Protein AF-A0A286MMD9-F1 (afdb_monomer_lite)

Radius of gyration: 19.56 Å; chains: 1; bounding box: 37×40×52 Å

Foldseek 3Di:
DCPDPPDDQFKDWDWAPDCDPVDDDPPDDFFTWTWIWGRPDPDIHTDDTDGHPDGDPDDDDDDPVVDDDDPDDDPCDPVCVVVVVVD

InterPro domains:
  IPR011045 Nitrous oxide reductase, N-terminal [SSF50974] (1-71)
  IPR015943 WD40/YVTN repeat-like-containing domain superfamily [G3DSA:2.130.10.10] (1-80)
  IPR041114 Nitrous oxide reductase, propeller repeat 1 [PF18764] (1-57)
  IPR051403 NosZ/Cytochrome c oxidase subunit 2 [PTHR42838] (3-87)

Organism: NCBI:txid206937

Sequence (87 aa):
MGESLEADGKWLMSLNKFSKDRFLNVGPLKPENDQLIDISGDEMVLVHDGPSFAEPHDIEIIHRSKVNPVSTWDRNDPMWEDARRQA

Structure (mmCIF, N/CA/C/O backbone):
data_AF-A0A286MMD9-F1
#
_entry.id   AF-A0A286MMD9-F1
#
loop_
_atom_site.group_PDB
_atom_site.id
_atom_site.type_symbol
_atom_site.label_atom_id
_atom_site.label_alt_id
_atom_site.label_comp_id
_atom_site.label_asym_id
_atom_site.label_entity_id
_atom_site.label_seq_id
_atom_site.pdbx_PDB_ins_code
_atom_site.Cartn_x
_atom_site.Cartn_y
_atom_site.Cartn_z
_atom_site.occupancy
_atom_site.B_iso_or_equiv
_atom_site.auth_seq_id
_atom_site.auth_comp_id
_atom_site.auth_asym_id
_atom_site.auth_atom_id
_atom_site.pdbx_PDB_model_num
ATOM 1 N N . MET A 1 1 ? -5.934 10.070 2.215 1.00 81.31 1 MET A N 1
ATOM 2 C CA . MET A 1 1 ? -4.537 10.491 1.942 1.00 81.31 1 MET A CA 1
ATOM 3 C C . MET A 1 1 ? -3.944 11.076 3.212 1.00 81.31 1 MET A C 1
ATOM 5 O O . MET A 1 1 ? -4.138 12.258 3.467 1.00 81.31 1 MET A O 1
ATOM 9 N N . GLY A 1 2 ? -3.317 10.238 4.045 1.00 86.25 2 GLY A N 1
ATOM 10 C CA . GLY A 1 2 ? -2.963 10.583 5.433 1.00 86.25 2 GLY A CA 1
ATOM 11 C C . GLY A 1 2 ? -1.910 11.684 5.589 1.00 86.25 2 GLY A C 1
ATOM 12 O O . GLY A 1 2 ? -2.011 12.483 6.510 1.00 86.25 2 GLY A O 1
ATOM 13 N N . GLU A 1 3 ? -0.965 11.787 4.656 1.00 95.88 3 GLU A N 1
ATOM 14 C CA . GLU A 1 3 ? 0.117 12.789 4.670 1.00 95.88 3 GLU A CA 1
ATOM 15 C C . GLU A 1 3 ? -0.225 14.052 3.860 1.00 95.88 3 GLU A C 1
ATOM 17 O O . GLU A 1 3 ? 0.638 14.778 3.372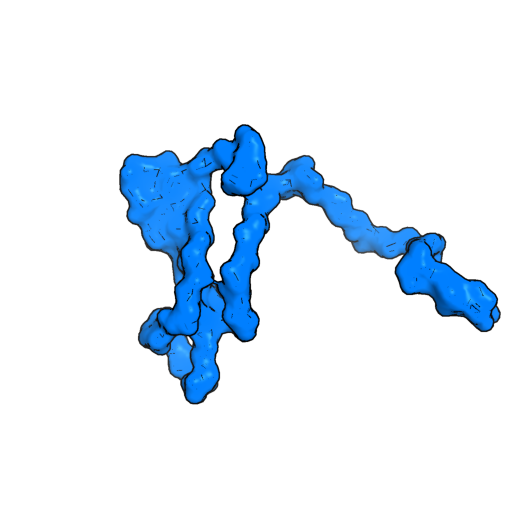 1.00 95.88 3 GLU A O 1
ATOM 22 N N . SER A 1 4 ? -1.520 14.335 3.714 1.00 96.62 4 SER A N 1
ATOM 23 C CA . SER A 1 4 ? -2.027 15.488 2.972 1.00 96.62 4 SER A CA 1
ATOM 24 C C . SER A 1 4 ? -3.141 16.195 3.743 1.00 96.62 4 SER A C 1
ATOM 26 O O . SER A 1 4 ? -3.683 15.665 4.711 1.00 96.62 4 SER A O 1
ATOM 28 N N . LEU A 1 5 ? -3.568 17.363 3.254 1.00 97.06 5 LEU A N 1
ATOM 29 C CA . LEU A 1 5 ? -4.767 18.050 3.760 1.00 97.06 5 LEU A CA 1
ATOM 30 C C . LEU A 1 5 ? -6.078 17.287 3.4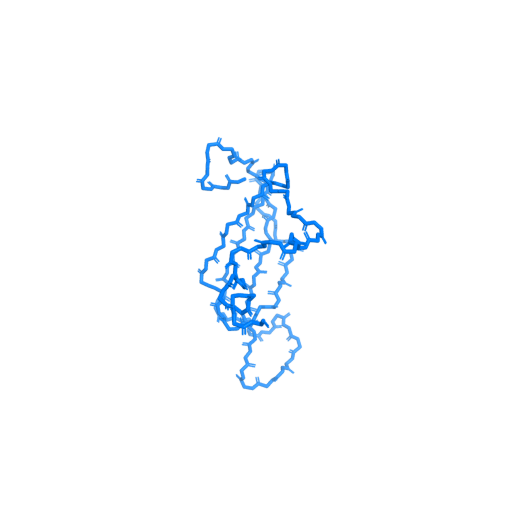70 1.00 97.06 5 LEU A C 1
ATOM 32 O O . LEU A 1 5 ? -7.138 17.688 3.939 1.00 97.06 5 LEU A O 1
ATOM 36 N N . GLU A 1 6 ? -6.017 16.201 2.698 1.00 97.00 6 GLU A N 1
ATOM 37 C CA . GLU A 1 6 ? -7.140 15.344 2.306 1.00 97.00 6 GLU A CA 1
ATOM 38 C C . GLU A 1 6 ? -7.131 14.002 3.078 1.00 97.00 6 GLU A C 1
ATOM 40 O O . GLU A 1 6 ? -7.476 12.937 2.545 1.00 97.00 6 GLU A O 1
ATOM 45 N N . ALA A 1 7 ? -6.683 14.023 4.336 1.00 97.19 7 ALA A N 1
ATOM 46 C CA . ALA A 1 7 ? -6.807 12.888 5.245 1.00 97.19 7 ALA A CA 1
ATOM 47 C C . ALA A 1 7 ? -8.293 12.617 5.549 1.00 97.19 7 ALA A C 1
ATOM 49 O O . ALA A 1 7 ? -9.014 13.508 5.991 1.00 97.19 7 ALA A O 1
ATOM 50 N N . ASP A 1 8 ? -8.757 11.390 5.292 1.00 97.69 8 ASP A N 1
ATOM 51 C CA . ASP A 1 8 ? -10.177 11.008 5.352 1.00 97.69 8 ASP A CA 1
ATOM 52 C C . ASP A 1 8 ? -10.536 10.131 6.561 1.00 97.69 8 ASP A C 1
ATOM 54 O O . ASP A 1 8 ? -11.710 9.839 6.767 1.00 97.69 8 ASP A O 1
ATOM 58 N N . GLY A 1 9 ? -9.544 9.707 7.353 1.00 97.75 9 GLY A N 1
ATOM 59 C CA . GLY A 1 9 ? -9.757 8.937 8.581 1.00 97.75 9 GLY A CA 1
ATOM 60 C C . GLY A 1 9 ? -10.400 7.568 8.361 1.00 97.75 9 GLY A C 1
ATOM 61 O O . GLY A 1 9 ? -11.098 7.090 9.243 1.00 97.75 9 GLY A O 1
ATOM 62 N N . LYS A 1 10 ? -10.224 6.942 7.188 1.00 98.31 10 LYS A N 1
ATOM 63 C CA . LYS A 1 10 ? -10.888 5.664 6.882 1.00 98.31 10 LYS A CA 1
ATOM 64 C C . LYS A 1 10 ? -10.037 4.432 7.182 1.00 98.31 10 LYS A C 1
ATOM 66 O O . LYS A 1 10 ? -10.538 3.451 7.720 1.00 98.31 10 LYS A O 1
ATOM 71 N N . TRP A 1 11 ? -8.762 4.474 6.809 1.00 98.62 11 TRP A N 1
ATOM 72 C CA . TRP A 1 11 ? -7.866 3.322 6.874 1.00 98.62 11 TRP A CA 1
ATOM 73 C C . TRP A 1 11 ? -6.527 3.699 7.491 1.00 98.62 11 TRP A C 1
ATOM 75 O O . TRP A 1 11 ? -5.972 4.754 7.183 1.00 98.62 11 TRP A O 1
ATOM 85 N N . LEU A 1 12 ? -5.991 2.786 8.296 1.00 98.44 12 LEU A N 1
ATOM 86 C CA . LEU A 1 12 ? -4.622 2.798 8.793 1.00 98.44 12 LEU A CA 1
ATOM 87 C C . LEU A 1 12 ? -3.916 1.515 8.338 1.00 98.44 12 LEU A C 1
ATOM 89 O O . LEU A 1 12 ? -4.493 0.430 8.407 1.00 98.44 12 LEU A O 1
ATOM 93 N N . MET A 1 13 ? -2.664 1.641 7.900 1.00 98.38 13 MET A N 1
ATOM 94 C CA . MET A 1 13 ? -1.780 0.510 7.617 1.00 98.38 13 MET A CA 1
ATOM 95 C C . MET A 1 13 ? -0.692 0.435 8.690 1.00 98.38 13 MET A C 1
ATOM 97 O O . MET A 1 13 ? -0.030 1.434 8.963 1.00 98.38 13 MET A O 1
ATOM 101 N N . SER A 1 14 ? -0.496 -0.739 9.293 1.00 98.56 14 SER A N 1
ATOM 102 C CA . SER A 1 14 ? 0.573 -0.989 10.268 1.00 98.56 14 SER A CA 1
ATOM 103 C C . SER A 1 14 ? 1.557 -2.029 9.733 1.00 98.56 14 SER A C 1
ATOM 105 O O . SER A 1 14 ? 1.191 -3.186 9.534 1.00 98.56 14 SER A O 1
ATOM 107 N N . LEU A 1 15 ? 2.804 -1.616 9.495 1.00 98.69 15 LEU A N 1
ATOM 108 C CA . LEU A 1 15 ? 3.852 -2.443 8.884 1.00 98.69 15 LEU A CA 1
ATOM 109 C C . LEU A 1 15 ? 4.676 -3.167 9.966 1.00 98.69 15 LEU A C 1
ATOM 111 O O . LEU A 1 15 ? 5.651 -2.627 10.499 1.00 98.69 15 LEU A O 1
ATOM 115 N N . ASN A 1 16 ? 4.282 -4.392 10.329 1.00 98.69 16 ASN A N 1
ATOM 116 C CA . ASN A 1 16 ? 4.911 -5.140 11.423 1.00 98.69 16 ASN A CA 1
ATOM 117 C C . ASN A 1 16 ? 6.069 -6.024 10.944 1.00 98.69 16 ASN A C 1
ATOM 119 O O . ASN A 1 16 ? 5.926 -6.830 10.027 1.00 98.69 16 ASN A O 1
ATOM 123 N N . LYS A 1 17 ? 7.200 -5.958 11.656 1.00 98.56 17 LYS A N 1
ATOM 124 C CA . LYS A 1 17 ? 8.474 -6.591 11.256 1.00 98.56 17 LYS A CA 1
ATOM 125 C C . LYS A 1 17 ? 8.591 -8.088 11.557 1.00 98.56 17 LYS A C 1
ATOM 127 O O . LYS A 1 17 ? 9.553 -8.727 11.157 1.00 98.56 17 LYS A O 1
ATOM 132 N N . PHE A 1 18 ? 7.627 -8.668 12.272 1.00 98.62 18 PHE A N 1
ATOM 133 C CA . PHE A 1 18 ? 7.627 -10.096 12.593 1.00 98.62 18 PHE A CA 1
ATOM 134 C C . PHE A 1 18 ? 6.220 -10.681 12.476 1.00 98.62 18 PHE A C 1
ATOM 136 O O . PHE A 1 18 ? 5.374 -10.436 13.333 1.00 98.62 18 PHE A O 1
ATOM 143 N N . SER A 1 19 ? 5.994 -11.518 11.461 1.00 98.62 19 SER A N 1
ATOM 144 C CA . SER A 1 19 ? 4.706 -12.192 11.234 1.00 98.62 19 SER A CA 1
ATOM 145 C C . SER A 1 19 ? 4.481 -13.453 12.068 1.00 98.62 19 SER A C 1
ATOM 147 O O . SER A 1 19 ? 3.346 -13.871 12.239 1.00 98.62 19 SER A O 1
ATOM 149 N N . LYS A 1 20 ? 5.539 -14.076 12.598 1.00 98.44 20 LYS A N 1
ATOM 150 C CA . LYS A 1 20 ? 5.481 -15.247 13.496 1.00 98.44 20 LYS A CA 1
ATOM 151 C C . LYS A 1 20 ? 4.505 -16.344 13.028 1.00 98.44 20 LYS A C 1
ATOM 153 O O . LYS A 1 20 ? 4.831 -17.097 12.114 1.00 98.44 20 LYS A O 1
ATOM 158 N N . ASP A 1 21 ? 3.372 -16.467 13.709 1.00 98.50 21 ASP A N 1
ATOM 159 C CA . ASP A 1 21 ? 2.345 -17.497 13.586 1.00 98.50 21 ASP A CA 1
ATOM 160 C C . ASP A 1 21 ? 1.112 -17.034 12.792 1.00 98.50 21 ASP A C 1
ATOM 162 O O . ASP A 1 21 ? 0.149 -17.785 12.666 1.00 98.50 21 ASP A O 1
ATOM 166 N N . ARG A 1 22 ? 1.131 -15.818 12.228 1.00 98.75 22 ARG A N 1
ATOM 167 C CA . ARG A 1 22 ? -0.004 -15.240 11.487 1.00 98.75 22 ARG A CA 1
ATOM 168 C C . ARG A 1 22 ? -0.261 -15.909 10.134 1.00 98.75 22 ARG A C 1
ATOM 170 O O . ARG A 1 22 ? -1.375 -15.843 9.622 1.00 98.75 22 ARG A O 1
ATOM 177 N N . PHE A 1 23 ? 0.744 -16.579 9.568 1.00 98.69 23 PHE A N 1
ATOM 178 C CA . PHE A 1 23 ? 0.681 -17.202 8.244 1.00 98.69 23 PHE A CA 1
ATOM 179 C C . PHE A 1 23 ? 1.183 -18.650 8.267 1.00 98.69 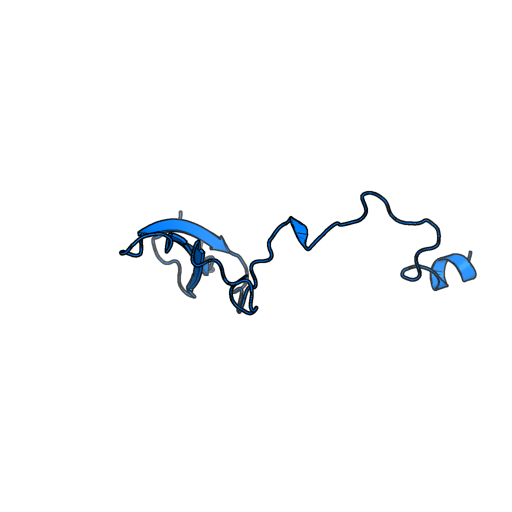23 PHE A C 1
ATOM 181 O O . PHE A 1 23 ? 1.854 -19.083 9.207 1.00 98.69 23 PHE A O 1
ATOM 188 N N . LEU A 1 24 ? 0.895 -19.405 7.198 1.00 98.62 24 LEU A N 1
ATOM 189 C CA . LEU A 1 24 ? 1.468 -20.740 7.007 1.00 98.62 24 LEU A CA 1
ATOM 190 C C . LEU A 1 24 ? 3.000 -20.670 7.021 1.00 98.62 24 LEU A C 1
ATOM 192 O O . LEU A 1 24 ? 3.609 -19.759 6.464 1.00 98.62 24 LEU A O 1
ATOM 196 N N . ASN A 1 25 ? 3.636 -21.652 7.657 1.00 98.62 25 ASN A N 1
ATOM 197 C CA . ASN A 1 25 ? 5.086 -21.670 7.786 1.00 98.62 25 ASN A CA 1
ATOM 198 C C . ASN A 1 25 ? 5.769 -21.892 6.423 1.00 98.62 2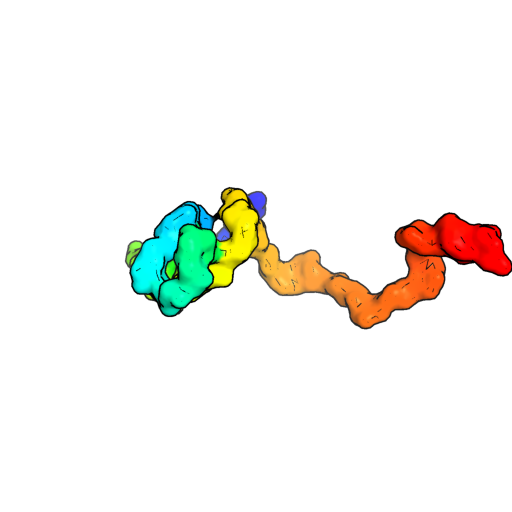5 ASN A C 1
ATOM 200 O O . ASN A 1 25 ? 5.600 -22.946 5.814 1.00 98.62 25 ASN A O 1
ATOM 204 N N . VAL A 1 26 ? 6.593 -20.931 5.998 1.00 98.50 26 VAL A N 1
ATOM 205 C CA . VAL A 1 26 ? 7.337 -20.954 4.721 1.00 98.50 26 VAL A CA 1
ATOM 206 C C . VAL A 1 26 ? 8.852 -21.143 4.884 1.00 98.50 26 VAL A C 1
ATOM 208 O O . VAL A 1 26 ? 9.602 -21.029 3.920 1.00 98.50 26 VAL A O 1
ATOM 211 N N . GLY A 1 27 ? 9.318 -21.463 6.095 1.00 98.31 27 GLY A N 1
ATOM 212 C CA . GLY A 1 27 ? 10.732 -21.713 6.379 1.00 98.31 27 GLY A CA 1
ATOM 213 C C . GLY A 1 27 ? 11.395 -20.646 7.263 1.00 98.31 27 GLY A C 1
ATOM 214 O O . GLY A 1 27 ? 10.700 -19.958 8.027 1.00 98.31 27 GLY A O 1
ATOM 215 N N . PRO A 1 28 ? 12.744 -20.562 7.231 1.00 98.44 28 PRO A N 1
ATOM 216 C CA . PRO A 1 28 ? 13.520 -19.688 8.114 1.00 98.44 28 PRO A CA 1
ATOM 217 C C . PRO A 1 28 ? 13.282 -18.192 7.887 1.00 98.44 28 PRO A C 1
ATOM 219 O O . PRO A 1 28 ? 13.197 -17.446 8.858 1.00 98.44 28 PRO A O 1
ATOM 222 N N . LEU A 1 29 ? 13.142 -17.764 6.629 1.00 98.38 29 LEU A N 1
ATOM 223 C CA . LEU A 1 29 ? 12.752 -16.399 6.286 1.00 98.38 29 LEU A CA 1
ATOM 224 C C . LEU A 1 29 ? 11.226 -16.323 6.235 1.00 98.38 29 LEU A C 1
ATOM 226 O O . LEU A 1 29 ? 10.589 -17.083 5.505 1.00 98.38 29 LEU A O 1
ATOM 230 N N . LYS A 1 30 ? 10.649 -15.433 7.039 1.00 98.69 30 LYS A N 1
ATOM 231 C CA . LYS A 1 30 ? 9.204 -15.199 7.113 1.00 98.69 30 LYS A CA 1
ATOM 232 C C . LYS A 1 30 ? 8.865 -13.872 6.437 1.00 98.69 30 LYS A C 1
ATOM 234 O O . LYS A 1 30 ? 9.737 -13.009 6.411 1.00 98.69 30 LYS A O 1
ATOM 239 N N . PRO A 1 31 ? 7.640 -13.706 5.912 1.00 98.69 31 PRO A N 1
ATOM 240 C CA . PRO A 1 31 ? 7.180 -12.398 5.463 1.00 98.69 31 PRO A CA 1
ATOM 241 C C . PRO A 1 31 ? 7.021 -11.444 6.653 1.00 98.69 31 PRO A C 1
ATOM 243 O O . PRO A 1 31 ? 6.896 -11.882 7.804 1.00 98.69 31 PRO A O 1
ATOM 246 N N . GLU A 1 32 ? 6.948 -10.154 6.377 1.00 98.75 32 GLU A N 1
ATOM 247 C CA . GLU A 1 32 ? 6.413 -9.150 7.294 1.00 98.75 32 GLU A CA 1
ATOM 248 C C . GLU A 1 32 ? 4.874 -9.257 7.373 1.00 98.75 32 GLU A C 1
ATOM 250 O O . GLU A 1 32 ? 4.267 -10.131 6.745 1.00 98.75 32 GLU A O 1
ATOM 255 N N . ASN A 1 33 ? 4.230 -8.448 8.220 1.00 98.81 33 ASN A N 1
ATOM 256 C CA . ASN A 1 33 ? 2.769 -8.425 8.352 1.00 98.81 33 ASN A CA 1
ATOM 257 C C . ASN A 1 33 ? 2.229 -6.994 8.253 1.00 98.81 33 ASN A C 1
ATOM 259 O O . ASN A 1 33 ? 2.253 -6.242 9.234 1.00 98.81 33 ASN A O 1
ATOM 263 N N . ASP A 1 34 ? 1.713 -6.658 7.076 1.00 98.81 34 ASP A N 1
ATOM 264 C CA . ASP A 1 34 ? 1.067 -5.386 6.783 1.00 98.81 34 ASP A CA 1
ATOM 265 C C . ASP A 1 34 ? -0.407 -5.501 7.185 1.00 98.81 34 ASP A C 1
ATOM 267 O O . ASP A 1 34 ? -1.205 -6.187 6.539 1.00 98.81 34 ASP A O 1
ATOM 271 N N . GLN A 1 35 ? -0.768 -4.873 8.301 1.00 98.88 35 GLN A N 1
ATOM 272 C CA . GLN A 1 35 ? -2.100 -4.988 8.882 1.00 98.88 35 GLN A CA 1
ATOM 273 C C . GLN A 1 35 ? -2.979 -3.800 8.492 1.00 98.88 35 GLN A C 1
ATOM 275 O O . GLN A 1 35 ? -2.655 -2.655 8.820 1.00 98.88 35 GLN A O 1
ATOM 280 N N . LEU A 1 36 ? -4.117 -4.077 7.845 1.00 98.88 36 LEU A N 1
ATOM 281 C CA . LEU A 1 36 ? -5.134 -3.067 7.544 1.00 98.88 36 LEU A CA 1
ATOM 282 C C . LEU A 1 36 ? -6.097 -2.937 8.724 1.00 98.88 36 LEU A C 1
ATOM 284 O O . LEU A 1 36 ? -6.716 -3.916 9.155 1.00 98.88 36 LEU A O 1
ATOM 288 N N . ILE A 1 37 ? -6.245 -1.710 9.206 1.00 98.88 37 ILE A N 1
ATOM 289 C CA . ILE A 1 37 ? -7.075 -1.359 10.353 1.00 98.88 37 ILE A CA 1
ATOM 290 C C . ILE A 1 3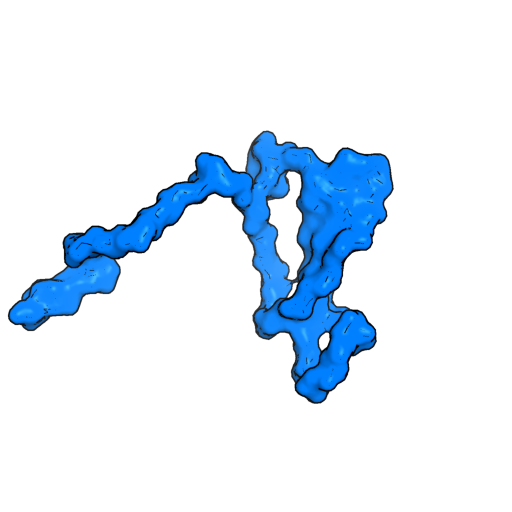7 ? -8.134 -0.354 9.884 1.00 98.88 37 ILE A C 1
ATOM 292 O O . ILE A 1 37 ? -7.796 0.694 9.326 1.00 98.88 37 ILE A O 1
ATOM 296 N N . ASP A 1 38 ? -9.410 -0.684 10.092 1.00 98.75 38 ASP A N 1
ATOM 297 C CA . ASP A 1 38 ? -10.523 0.256 9.932 1.00 98.75 38 ASP A CA 1
ATOM 298 C C . ASP A 1 38 ? -10.494 1.243 11.100 1.00 98.75 38 ASP A C 1
ATOM 300 O O . ASP A 1 38 ? -10.490 0.836 12.265 1.00 98.75 38 ASP A O 1
ATOM 304 N N . ILE A 1 39 ? -10.433 2.532 10.772 1.00 98.69 39 ILE A N 1
ATOM 305 C CA . ILE A 1 39 ? -10.421 3.637 11.737 1.00 98.69 39 ILE A CA 1
ATOM 306 C C . ILE A 1 39 ? -11.576 4.621 11.490 1.00 98.69 39 ILE A C 1
ATOM 308 O O . ILE A 1 39 ? -11.538 5.747 11.971 1.00 98.69 39 ILE A O 1
ATOM 312 N N . SER A 1 40 ? -12.593 4.206 10.724 1.00 98.50 40 SER A N 1
ATOM 313 C CA . SER A 1 40 ? -13.726 5.060 10.344 1.00 98.50 40 SER A CA 1
ATOM 314 C C . SER A 1 40 ? -14.774 5.257 11.446 1.00 98.50 40 SER A C 1
ATOM 316 O O . SER A 1 40 ? -15.618 6.148 11.329 1.00 98.50 40 SER A O 1
ATOM 318 N N . GLY A 1 41 ? -14.739 4.429 12.492 1.00 98.06 41 GLY A N 1
ATOM 319 C CA . GLY A 1 41 ? -15.587 4.538 13.680 1.00 98.06 41 GLY A CA 1
ATOM 320 C C . GLY A 1 41 ? -14.815 4.981 14.924 1.00 98.06 41 GLY A C 1
ATOM 321 O O . GLY A 1 41 ? -13.653 5.369 14.852 1.00 98.06 41 GLY A O 1
ATOM 322 N N . ASP A 1 42 ? -15.468 4.877 16.083 1.00 98.31 42 ASP A N 1
ATOM 323 C CA . ASP A 1 42 ? -14.884 5.278 17.374 1.00 98.31 42 ASP A CA 1
ATOM 324 C C . ASP A 1 42 ? -13.790 4.313 17.871 1.00 98.31 42 ASP A C 1
ATOM 326 O O . ASP A 1 42 ? -12.921 4.700 18.653 1.00 98.31 42 ASP A O 1
ATOM 330 N N . GLU A 1 43 ? -13.821 3.055 17.419 1.00 98.56 43 GLU A N 1
ATOM 331 C CA . GLU A 1 43 ? -12.859 2.013 17.780 1.00 98.56 43 GLU A CA 1
ATOM 332 C C . GLU A 1 43 ? -12.115 1.497 16.546 1.00 98.56 43 GLU A C 1
ATOM 334 O O . GLU A 1 43 ? -12.698 1.295 15.481 1.00 98.56 43 GLU A O 1
ATOM 339 N N . MET A 1 44 ? -10.816 1.237 16.710 1.00 98.81 44 MET A N 1
ATOM 340 C CA . MET A 1 44 ? -9.990 0.635 15.666 1.00 98.81 44 MET A CA 1
ATOM 341 C C . MET A 1 44 ? -10.288 -0.859 15.532 1.00 98.81 44 MET A C 1
ATOM 343 O O . MET A 1 44 ? -10.236 -1.594 16.521 1.00 98.81 44 MET A O 1
ATOM 347 N N . VAL A 1 45 ? -10.511 -1.331 14.305 1.00 98.75 45 VAL A N 1
ATOM 348 C CA . VAL A 1 45 ? -10.799 -2.745 14.026 1.00 98.75 45 VAL A CA 1
ATOM 349 C C . VAL A 1 45 ? -9.779 -3.308 13.044 1.00 98.75 45 VAL A C 1
ATOM 351 O O . VAL A 1 45 ? -9.667 -2.845 11.912 1.00 98.75 45 VAL A O 1
ATOM 354 N N . LEU A 1 46 ? -9.040 -4.343 13.453 1.00 98.69 46 LEU A N 1
ATOM 355 C CA . LEU A 1 46 ? -8.184 -5.103 12.541 1.00 98.69 46 LEU A CA 1
ATOM 356 C C . LEU A 1 46 ? -9.058 -5.879 11.547 1.00 98.69 46 LEU A C 1
ATOM 358 O O . LEU A 1 46 ? -9.853 -6.723 11.961 1.00 98.69 46 LEU A O 1
ATOM 362 N N . VAL A 1 47 ? -8.883 -5.627 10.249 1.00 98.75 47 VAL A N 1
ATOM 363 C CA . VAL A 1 47 ? -9.691 -6.267 9.195 1.00 98.75 47 VAL A CA 1
ATOM 364 C C . VAL A 1 47 ? -8.887 -7.180 8.271 1.00 98.75 47 VAL A C 1
ATOM 366 O O . VAL A 1 47 ? -9.477 -8.026 7.598 1.00 98.75 47 VAL A O 1
ATOM 369 N N . HIS A 1 48 ? -7.558 -7.040 8.221 1.00 98.81 48 HIS A N 1
ATOM 370 C CA . HIS A 1 48 ? -6.716 -7.852 7.342 1.00 98.81 48 HIS A CA 1
ATOM 371 C C . HIS A 1 48 ? -5.270 -7.971 7.839 1.00 98.81 48 HIS A C 1
ATOM 373 O O . HIS A 1 48 ? -4.693 -6.978 8.274 1.00 98.81 48 HIS A O 1
ATOM 379 N N . ASP A 1 49 ? -4.691 -9.164 7.673 1.00 98.88 49 ASP A N 1
ATOM 380 C CA . ASP A 1 49 ? -3.253 -9.436 7.771 1.00 98.88 49 ASP A CA 1
ATOM 381 C C . ASP A 1 49 ? -2.711 -9.746 6.366 1.00 98.88 49 ASP A C 1
ATOM 383 O O . ASP A 1 49 ? -3.128 -10.735 5.751 1.00 98.88 49 ASP A O 1
ATOM 387 N N . GLY A 1 50 ? -1.791 -8.920 5.864 1.00 98.75 50 GLY A N 1
ATOM 388 C CA . GLY A 1 50 ? -1.175 -9.057 4.544 1.00 98.75 50 GLY A CA 1
ATOM 389 C C . GLY A 1 50 ? 0.298 -9.471 4.636 1.00 98.75 50 GLY A C 1
ATOM 390 O O . GLY A 1 50 ? 1.108 -8.689 5.133 1.00 98.75 50 GLY A O 1
ATOM 391 N N . PRO A 1 51 ? 0.696 -10.668 4.160 1.00 98.69 51 PRO A N 1
ATOM 392 C CA . PRO A 1 51 ? 2.103 -11.051 4.132 1.00 98.69 51 PRO A CA 1
ATOM 393 C C . PRO A 1 51 ? 2.840 -10.266 3.040 1.00 98.69 51 PRO A C 1
ATOM 395 O O . PRO A 1 51 ? 2.526 -10.403 1.856 1.00 98.69 51 PRO A O 1
ATOM 398 N N . SER A 1 52 ? 3.842 -9.482 3.428 1.00 98.56 52 SER A N 1
ATOM 399 C CA . SER A 1 52 ? 4.695 -8.713 2.516 1.00 98.56 52 SER A CA 1
ATOM 400 C C . SER A 1 52 ? 6.123 -9.272 2.489 1.00 98.56 52 SER A C 1
ATOM 402 O O . SER A 1 52 ? 6.540 -10.003 3.388 1.00 98.56 52 SER A O 1
ATOM 404 N N . PHE A 1 53 ? 6.850 -9.025 1.395 1.00 98.56 53 PHE A N 1
ATOM 405 C CA . PHE A 1 53 ? 8.216 -9.521 1.207 1.00 98.56 53 PHE A CA 1
ATOM 406 C C . PHE A 1 53 ? 9.230 -8.387 1.308 1.00 98.56 53 PHE A C 1
ATOM 408 O O . PHE A 1 53 ? 9.025 -7.329 0.715 1.00 98.56 53 PHE A O 1
ATOM 415 N N . ALA A 1 54 ? 10.366 -8.689 1.943 1.00 97.50 54 ALA A N 1
ATOM 416 C CA . ALA A 1 54 ? 11.542 -7.828 2.011 1.00 97.50 54 ALA A CA 1
ATOM 417 C C . ALA A 1 54 ? 11.269 -6.473 2.676 1.00 97.50 54 ALA A C 1
ATOM 419 O O . ALA A 1 54 ? 11.704 -5.436 2.187 1.00 97.50 54 ALA A O 1
ATOM 420 N N . GLU A 1 55 ? 10.586 -6.524 3.817 1.00 98.25 55 GLU A N 1
ATOM 421 C CA . GLU A 1 55 ? 10.474 -5.438 4.783 1.00 98.25 55 GLU A CA 1
ATOM 422 C C . GLU A 1 55 ? 10.068 -4.076 4.191 1.00 98.25 55 GLU A C 1
ATOM 424 O O . GLU A 1 55 ? 10.873 -3.141 4.174 1.00 98.25 55 GLU A O 1
ATOM 429 N N . PRO A 1 56 ? 8.799 -3.889 3.779 1.00 98.50 56 PRO A N 1
ATOM 430 C CA . PRO A 1 56 ? 8.292 -2.550 3.514 1.00 98.50 56 PRO A CA 1
ATOM 431 C C . PRO A 1 56 ? 8.533 -1.642 4.727 1.00 98.50 56 PRO A C 1
ATOM 433 O O . PRO A 1 56 ? 8.153 -1.948 5.866 1.00 98.50 56 PRO A O 1
ATOM 436 N N . HIS A 1 57 ? 9.243 -0.540 4.494 1.00 98.50 57 HIS A N 1
ATOM 437 C CA . HIS A 1 57 ? 9.603 0.406 5.548 1.00 98.50 57 HIS A CA 1
ATOM 438 C C . HIS A 1 57 ? 8.530 1.469 5.757 1.00 98.50 57 HIS A C 1
ATOM 440 O O . HIS A 1 57 ? 8.329 1.888 6.894 1.00 98.50 57 HIS A O 1
ATOM 446 N N . ASP A 1 58 ? 7.867 1.878 4.677 1.00 98.19 58 ASP A N 1
ATOM 447 C CA . ASP A 1 58 ? 6.906 2.972 4.668 1.00 98.19 58 ASP A CA 1
ATOM 448 C C . ASP A 1 58 ? 5.900 2.826 3.513 1.00 98.19 58 ASP A C 1
ATOM 450 O O . ASP A 1 58 ? 6.133 2.054 2.575 1.00 98.19 58 ASP A O 1
ATOM 454 N N . ILE A 1 59 ? 4.777 3.545 3.589 1.00 97.81 59 ILE A N 1
ATOM 455 C CA . ILE A 1 59 ? 3.702 3.517 2.592 1.00 97.81 59 ILE A CA 1
ATOM 456 C C . ILE A 1 59 ? 2.867 4.802 2.613 1.00 97.81 59 ILE A C 1
ATOM 458 O O . ILE A 1 59 ? 2.492 5.296 3.669 1.00 97.81 59 ILE A O 1
ATOM 462 N N . GLU A 1 60 ? 2.433 5.245 1.429 1.00 97.62 60 GLU A N 1
ATOM 463 C CA . GLU A 1 60 ? 1.423 6.293 1.276 1.00 97.62 60 GLU A CA 1
ATOM 464 C C . GLU A 1 60 ? 0.158 5.759 0.575 1.00 97.62 60 GLU A C 1
ATOM 466 O O . GLU A 1 60 ? 0.224 5.005 -0.399 1.00 97.62 60 GLU A O 1
ATOM 471 N N . ILE A 1 61 ? -1.024 6.177 1.047 1.00 97.88 61 ILE A N 1
ATOM 472 C CA . ILE A 1 61 ? -2.322 5.832 0.444 1.00 97.88 61 ILE A CA 1
ATOM 473 C C . ILE A 1 61 ? -2.891 7.039 -0.308 1.00 97.88 61 ILE A C 1
ATOM 475 O O . ILE A 1 61 ? -3.327 8.019 0.307 1.00 97.88 61 ILE A O 1
ATOM 479 N N . ILE A 1 62 ? -2.983 6.923 -1.636 1.00 97.38 62 ILE A N 1
ATOM 480 C CA . ILE A 1 62 ? -3.495 7.970 -2.531 1.00 97.38 62 ILE A CA 1
ATOM 481 C C . ILE A 1 62 ? -4.893 7.618 -3.049 1.00 97.38 62 ILE A C 1
ATOM 483 O O . ILE A 1 62 ? -5.144 6.503 -3.510 1.00 97.38 62 ILE A O 1
ATOM 487 N N . HIS A 1 63 ? -5.831 8.574 -3.001 1.00 98.19 63 HIS A N 1
ATOM 488 C CA . HIS A 1 63 ? -7.160 8.35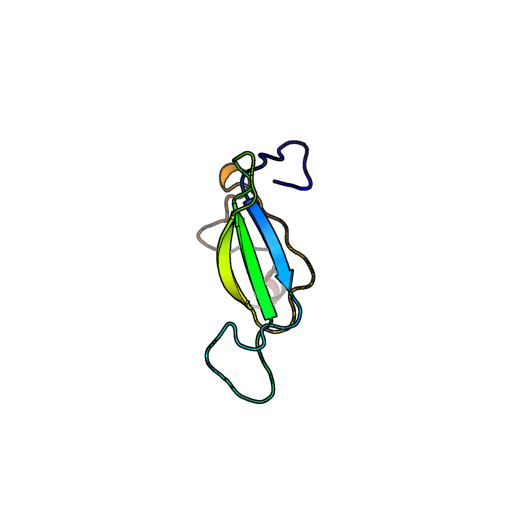0 -3.569 1.00 98.19 63 HIS A CA 1
ATOM 489 C C . HIS A 1 63 ? -7.066 8.244 -5.095 1.00 98.19 63 HIS A C 1
ATOM 491 O O . HIS A 1 63 ? -6.466 9.095 -5.752 1.00 98.19 63 HIS A O 1
ATOM 497 N N . ARG A 1 64 ? -7.729 7.240 -5.679 1.00 97.56 64 ARG A N 1
ATOM 498 C CA . ARG A 1 64 ? -7.680 6.941 -7.123 1.00 97.56 64 ARG A CA 1
ATOM 499 C C . ARG A 1 64 ? -7.956 8.136 -8.040 1.00 97.56 64 ARG A C 1
ATOM 501 O O . ARG A 1 64 ? -7.495 8.154 -9.167 1.00 97.56 64 ARG A O 1
ATOM 508 N N . SER A 1 65 ? -8.712 9.138 -7.582 1.00 97.94 65 SER A N 1
ATOM 509 C CA . SER A 1 65 ? -9.011 10.328 -8.391 1.00 97.94 65 SER A CA 1
ATOM 510 C C . SER A 1 65 ? -7.800 11.238 -8.623 1.00 97.94 65 SER A C 1
ATOM 512 O O . SER A 1 65 ? -7.909 12.173 -9.408 1.00 97.94 65 SER A O 1
ATOM 514 N N . LYS A 1 66 ? -6.684 11.023 -7.915 1.00 97.56 66 LYS A N 1
ATOM 515 C CA . LYS A 1 66 ? -5.453 11.819 -8.036 1.00 97.56 66 LYS A CA 1
ATOM 516 C C . LYS A 1 66 ? -4.429 11.203 -8.988 1.00 97.56 66 LYS A C 1
ATOM 518 O O . LYS A 1 66 ? -3.510 11.898 -9.402 1.00 97.56 66 LYS A O 1
ATOM 523 N N . VAL A 1 67 ? -4.582 9.925 -9.342 1.00 97.31 67 VAL A N 1
ATOM 524 C CA . VAL A 1 67 ? -3.626 9.188 -10.177 1.00 97.31 67 VAL A CA 1
ATOM 525 C C . VAL A 1 67 ? -4.353 8.615 -11.387 1.00 97.31 67 VAL A C 1
ATOM 527 O O . VAL A 1 67 ? -5.295 7.843 -11.241 1.00 97.31 67 VAL A O 1
ATOM 530 N N . ASN A 1 68 ? -3.899 8.975 -12.588 1.00 97.94 68 ASN A N 1
ATOM 531 C CA . ASN A 1 68 ? -4.455 8.493 -13.852 1.00 97.94 68 ASN A CA 1
ATOM 532 C C . ASN A 1 68 ? -3.323 8.020 -14.785 1.00 97.94 68 ASN A C 1
ATOM 534 O O . ASN A 1 68 ? -2.797 8.828 -15.552 1.00 97.94 68 ASN A O 1
ATOM 538 N N . PRO A 1 69 ? -2.895 6.747 -14.693 1.00 97.88 69 PRO A N 1
ATOM 539 C CA . PRO A 1 69 ? -1.816 6.213 -15.520 1.00 97.88 69 PRO A CA 1
ATOM 540 C C . PRO A 1 69 ? -2.206 6.118 -16.998 1.00 97.88 69 PRO A C 1
ATOM 542 O O . PRO A 1 69 ? -3.366 5.879 -17.338 1.00 97.88 69 PRO A O 1
ATOM 545 N N . VAL A 1 70 ? -1.220 6.228 -17.889 1.00 97.62 70 VAL A N 1
ATOM 546 C CA . VAL A 1 70 ? -1.418 5.914 -19.311 1.00 97.62 70 VAL A CA 1
ATOM 547 C C . VAL A 1 70 ? -1.632 4.411 -19.505 1.00 97.62 70 VAL A C 1
ATOM 549 O O . VAL A 1 70 ? -1.045 3.591 -18.802 1.00 97.62 70 VAL A O 1
ATOM 552 N N . SER A 1 71 ? -2.466 4.027 -20.473 1.00 98.25 71 SER A N 1
ATOM 553 C CA . SER A 1 71 ? -2.719 2.608 -20.788 1.00 98.25 71 SER A CA 1
ATOM 554 C C . SER A 1 71 ? -1.707 2.018 -21.768 1.00 98.25 71 SER A C 1
ATOM 556 O O . SER A 1 71 ? -1.554 0.802 -21.857 1.00 98.25 71 SER A O 1
ATOM 558 N N . THR A 1 72 ? -1.027 2.876 -22.521 1.00 98.31 72 THR A N 1
ATOM 559 C CA . THR A 1 72 ? -0.022 2.499 -23.510 1.00 98.31 72 THR A CA 1
ATOM 560 C C . THR A 1 72 ? 1.093 3.525 -23.506 1.00 98.31 72 THR A C 1
ATOM 562 O O . THR A 1 72 ? 0.843 4.721 -23.371 1.00 98.31 72 THR A O 1
ATOM 565 N N . TRP A 1 73 ? 2.310 3.049 -23.717 1.00 98.19 73 TRP A N 1
ATOM 566 C CA . TRP A 1 73 ? 3.487 3.870 -23.949 1.00 98.19 73 TRP A CA 1
ATOM 567 C C . TRP A 1 73 ? 3.330 4.771 -25.183 1.00 98.19 73 TRP A C 1
ATOM 569 O O . TRP A 1 73 ? 2.905 4.298 -26.242 1.00 98.19 73 TRP A O 1
ATOM 579 N N . ASP A 1 74 ? 3.732 6.040 -25.080 1.00 97.81 74 ASP A N 1
ATOM 580 C CA . ASP A 1 74 ? 3.951 6.883 -26.259 1.00 97.81 74 ASP A CA 1
ATOM 581 C C . ASP A 1 74 ? 5.179 6.351 -26.986 1.00 97.81 74 ASP A C 1
ATOM 583 O O . ASP A 1 74 ? 6.243 6.240 -26.389 1.00 97.81 74 ASP A O 1
ATOM 587 N N . ARG A 1 75 ? 5.079 6.043 -28.284 1.00 97.81 75 ARG A N 1
ATOM 588 C CA . ARG A 1 75 ? 6.241 5.579 -29.049 1.00 97.81 75 ARG A CA 1
ATOM 589 C C . ARG A 1 75 ? 7.413 6.546 -28.957 1.00 97.81 75 ARG A C 1
ATOM 591 O O . ARG A 1 75 ? 8.525 6.045 -29.089 1.00 97.81 75 ARG A O 1
ATOM 598 N N . ASN A 1 76 ? 7.194 7.837 -28.704 1.00 97.69 76 ASN A N 1
ATOM 599 C CA . ASN A 1 76 ? 8.200 8.889 -28.548 1.00 97.69 76 ASN A CA 1
ATOM 600 C C . ASN A 1 76 ? 8.700 9.116 -27.105 1.00 97.69 76 ASN A C 1
ATOM 602 O O . ASN A 1 76 ? 9.383 10.108 -26.876 1.00 97.69 76 ASN A O 1
ATOM 606 N N . ASP A 1 77 ? 8.410 8.222 -26.154 1.00 98.19 77 ASP A N 1
ATOM 607 C CA . ASP A 1 77 ? 8.813 8.386 -24.747 1.00 98.19 77 ASP A CA 1
ATOM 608 C C . ASP A 1 77 ? 10.330 8.639 -24.576 1.00 98.19 77 ASP A C 1
ATOM 610 O O . ASP A 1 77 ? 11.145 7.977 -25.245 1.00 98.19 77 ASP A O 1
ATOM 614 N N . PRO A 1 78 ? 10.723 9.574 -23.687 1.00 98.25 78 PRO A N 1
ATOM 615 C CA . PRO A 1 78 ? 12.124 9.896 -23.432 1.00 98.25 78 PRO A CA 1
ATOM 616 C C . PRO A 1 78 ? 12.919 8.730 -22.827 1.00 98.25 78 PRO A C 1
ATOM 618 O O . PRO A 1 78 ? 14.131 8.668 -23.023 1.00 98.25 78 PRO A O 1
ATOM 621 N N . MET A 1 79 ? 12.274 7.769 -22.151 1.00 98.31 79 MET A N 1
ATOM 622 C CA . MET A 1 79 ? 12.951 6.634 -21.511 1.00 98.31 79 MET A CA 1
ATOM 623 C C . MET A 1 79 ? 13.768 5.783 -22.497 1.00 98.31 79 MET A C 1
ATOM 625 O O . MET A 1 79 ? 14.750 5.160 -22.101 1.00 98.31 79 MET A O 1
ATOM 629 N N . TRP A 1 80 ? 13.399 5.756 -23.782 1.00 98.00 80 TRP A N 1
ATOM 630 C CA . TRP A 1 80 ? 14.154 5.054 -24.831 1.00 98.00 80 TRP A CA 1
ATOM 631 C C . TRP A 1 80 ? 14.593 5.967 -25.976 1.00 98.00 80 TRP A C 1
ATOM 633 O O . TRP A 1 80 ? 14.796 5.506 -27.105 1.00 98.00 80 TRP A O 1
ATOM 643 N N . GLU A 1 81 ? 14.756 7.262 -25.709 1.00 98.38 81 GLU A N 1
ATOM 644 C CA . GLU A 1 81 ? 15.245 8.210 -26.708 1.00 98.38 81 GLU A CA 1
ATOM 645 C C . GLU A 1 81 ? 16.613 7.793 -27.271 1.00 98.38 81 GLU A C 1
ATOM 647 O O . GLU A 1 81 ? 16.784 7.749 -28.491 1.00 98.38 81 GLU A O 1
ATOM 652 N N . ASP A 1 82 ? 17.550 7.395 -26.408 1.00 98.50 82 ASP A N 1
ATOM 653 C CA . ASP A 1 82 ? 18.897 6.988 -26.824 1.00 98.50 82 ASP A CA 1
ATOM 654 C C . ASP A 1 82 ? 18.876 5.749 -27.731 1.00 98.50 82 ASP A C 1
ATOM 656 O O . ASP A 1 82 ? 19.537 5.721 -28.771 1.00 98.50 82 ASP A O 1
ATOM 660 N N . ALA A 1 83 ? 18.048 4.750 -27.405 1.00 98.38 83 ALA A N 1
ATOM 661 C CA . ALA A 1 83 ? 17.886 3.554 -28.232 1.00 98.38 83 ALA A CA 1
ATOM 662 C C . ALA A 1 83 ? 17.295 3.877 -29.616 1.00 98.38 83 ALA A C 1
ATOM 664 O O . ALA A 1 83 ? 17.675 3.259 -30.607 1.00 98.38 83 ALA A O 1
ATOM 665 N N . ARG A 1 84 ? 16.391 4.862 -29.700 1.00 98.00 84 ARG A N 1
ATOM 666 C CA . ARG A 1 84 ? 15.809 5.322 -30.969 1.00 98.00 84 ARG A CA 1
ATOM 667 C C . ARG A 1 84 ? 16.809 6.097 -31.821 1.00 98.00 84 ARG A C 1
ATOM 669 O O . ARG A 1 84 ? 16.777 5.953 -33.032 1.00 98.00 84 ARG A O 1
ATOM 676 N N . ARG A 1 85 ? 17.668 6.919 -31.208 1.00 98.00 85 ARG A N 1
ATOM 677 C CA . ARG A 1 85 ? 18.731 7.660 -31.912 1.00 98.00 85 ARG A CA 1
ATOM 678 C C . ARG A 1 85 ? 19.815 6.729 -32.466 1.00 98.00 85 ARG A C 1
ATOM 680 O O . ARG A 1 85 ? 20.450 7.072 -33.456 1.00 98.00 85 ARG A O 1
ATOM 687 N N . GLN A 1 86 ? 20.040 5.590 -31.809 1.00 98.19 86 GLN A N 1
ATOM 688 C CA . GLN A 1 86 ? 21.007 4.578 -32.236 1.00 98.19 86 GLN A CA 1
ATOM 689 C C . GLN A 1 86 ? 20.510 3.696 -33.399 1.00 98.19 86 GLN A C 1
ATOM 691 O O . GLN A 1 86 ? 21.344 3.145 -34.122 1.00 98.19 86 GLN A O 1
ATOM 696 N N . ALA A 1 87 ? 19.196 3.517 -33.550 1.00 95.00 87 ALA A N 1
ATOM 697 C CA . ALA A 1 87 ? 18.582 2.684 -34.590 1.00 95.00 87 ALA A CA 1
ATOM 698 C C . ALA A 1 87 ? 18.531 3.393 -35.953 1.00 95.00 87 ALA A C 1
ATOM 700 O O . ALA A 1 87 ? 18.746 2.691 -36.968 1.00 95.00 87 ALA A O 1
#

pLDDT: mean 97.87, std 2.29, range [81.31, 98.88]

Secondary structure (DSSP, 8-state):
-TTSTT--S-EEEEEES--TTSS---SSS--EEEEEEE-SSSS-EEEEEEEESS---------GGG----SS--TT-GGGHHHHHH-